Protein AF-A0A965KEW2-F1 (afdb_monomer)

Sequence (156 aa):
MQVERLIARIRGQLELGTPDLEARSLAGEYAVLCQRARERLEQCATLVRSGNEHAAFQAAESDPDLLGLCALLSFAESDRWHALCRERGLPAGFPLDGQHVLAVEGLYGREIGESHPLYRDYRDAIRRREEDRALSVLRSIVRINPDDPNARSELA

Secondary structure (DSSP, 8-state):
-HHHHHHHHHHHHHHH---HHHHHHHHHHHHHHHHHHHHHHHHHHHHHHTT-HHHHHHHHHSSSPHHHHHHHHT-TTHHHHHHHHHHTT----PPP-HHHHHHHHTTSS----TTSHHHHHHHHHHHTT-HHHHHHHHHHHHHH-TT-HHHHHHT-

Nearest PDB structures (foldseek):
  8xyv-assembly1_A  TM=5.447E-01  e=4.212E+00  synthetic construct
  9had-assembly2_C  TM=3.029E-01  e=4.212E+00  synthetic construct
  7xyw-assembly1_A  TM=3.473E-01  e=7.046E+00  Homo sapiens
  7xyx-assembly1_A  TM=2.149E-01  e=3.609E+00  Homo sapiens

Structure (mmCIF, N/CA/C/O backbone):
data_AF-A0A965KEW2-F1
#
_entry.id   AF-A0A965KEW2-F1
#
loop_
_atom_site.group_PDB
_atom_site.id
_atom_site.type_symbol
_atom_site.label_atom_id
_atom_site.label_alt_id
_atom_site.label_comp_id
_atom_site.label_asym_id
_atom_site.label_entity_id
_atom_site.label_seq_id
_atom_site.pdbx_PDB_ins_code
_atom_site.Cartn_x
_atom_site.Cartn_y
_atom_site.Cartn_z
_atom_site.occupancy
_atom_site.B_iso_or_equiv
_atom_site.auth_seq_id
_atom_site.auth_comp_id
_atom_site.auth_asym_id
_atom_site.auth_atom_id
_atom_site.pdbx_PDB_model_num
ATOM 1 N N . MET A 1 1 ? 2.983 10.398 7.566 1.00 65.50 1 MET A N 1
ATOM 2 C CA . MET A 1 1 ? 2.673 11.527 8.479 1.00 65.50 1 MET A CA 1
ATOM 3 C C . MET A 1 1 ? 1.189 11.643 8.859 1.00 65.50 1 MET A C 1
ATOM 5 O O . MET A 1 1 ? 0.881 11.541 10.038 1.00 65.50 1 MET A O 1
ATOM 9 N N . GLN A 1 2 ? 0.235 11.884 7.940 1.00 86.56 2 GLN A N 1
ATOM 10 C CA . GLN A 1 2 ? -1.187 12.042 8.333 1.00 86.56 2 GLN A CA 1
ATOM 11 C C . GLN A 1 2 ? -1.878 10.711 8.683 1.00 86.56 2 GLN A C 1
ATOM 13 O O . GLN A 1 2 ? -2.535 10.636 9.717 1.00 86.56 2 GLN A O 1
ATOM 18 N N . VAL A 1 3 ? -1.677 9.664 7.875 1.00 90.75 3 VAL A N 1
ATOM 19 C CA . VAL A 1 3 ? -2.266 8.328 8.101 1.00 90.75 3 VAL A CA 1
ATOM 20 C C . VAL A 1 3 ? -1.725 7.679 9.380 1.00 90.75 3 VAL A C 1
ATOM 22 O O . VAL A 1 3 ? -2.488 7.160 10.182 1.00 90.75 3 VAL A O 1
ATOM 25 N N . GLU A 1 4 ? -0.422 7.785 9.639 1.00 92.88 4 GLU A N 1
ATOM 26 C CA . GLU A 1 4 ? 0.192 7.270 10.875 1.00 92.88 4 GLU A CA 1
ATOM 27 C C . GLU A 1 4 ? -0.379 7.936 12.132 1.00 92.88 4 GLU A C 1
ATOM 29 O O . GLU A 1 4 ? -0.659 7.259 13.118 1.00 92.88 4 GLU A O 1
ATOM 34 N N . ARG A 1 5 ? -0.613 9.258 12.093 1.00 94.12 5 ARG A N 1
ATOM 35 C CA . ARG A 1 5 ? -1.276 9.974 13.196 1.00 94.12 5 ARG A CA 1
ATOM 36 C C . ARG A 1 5 ? -2.708 9.490 13.405 1.00 94.12 5 ARG A C 1
ATOM 38 O O . ARG A 1 5 ? -3.130 9.358 14.550 1.00 94.12 5 ARG A O 1
ATOM 45 N N . LEU A 1 6 ? -3.442 9.216 12.326 1.00 94.44 6 LEU A N 1
ATOM 46 C CA . LEU A 1 6 ? -4.779 8.630 12.414 1.00 94.44 6 LEU A CA 1
ATOM 47 C C . LEU A 1 6 ? -4.729 7.256 13.101 1.00 94.44 6 LEU A C 1
ATOM 49 O O . LEU A 1 6 ? -5.466 7.032 14.057 1.00 94.44 6 LEU A O 1
ATOM 53 N N . ILE A 1 7 ? -3.820 6.372 12.680 1.00 94.56 7 ILE A N 1
ATOM 54 C CA . ILE A 1 7 ? -3.650 5.034 13.273 1.00 94.56 7 ILE A CA 1
ATOM 55 C C . ILE A 1 7 ? -3.262 5.126 14.753 1.00 94.56 7 ILE A C 1
ATOM 57 O O . ILE A 1 7 ? -3.809 4.399 15.579 1.00 94.56 7 ILE A O 1
ATOM 61 N N . ALA A 1 8 ? -2.369 6.048 15.118 1.00 94.06 8 ALA A N 1
ATOM 62 C CA . ALA A 1 8 ? -1.998 6.273 16.513 1.00 94.06 8 ALA A CA 1
ATOM 63 C C . ALA A 1 8 ? -3.206 6.689 17.373 1.00 94.06 8 ALA A C 1
ATOM 65 O O . ALA A 1 8 ? -3.380 6.182 18.480 1.00 94.06 8 ALA A O 1
ATOM 66 N N . ARG A 1 9 ? -4.084 7.558 16.852 1.00 93.50 9 ARG A N 1
ATOM 67 C CA . ARG A 1 9 ? -5.328 7.948 17.538 1.00 93.50 9 ARG A CA 1
ATOM 68 C C . ARG A 1 9 ? -6.321 6.792 17.643 1.00 93.50 9 ARG A C 1
ATOM 70 O O . ARG A 1 9 ? -6.935 6.625 18.690 1.00 93.50 9 ARG A O 1
ATOM 77 N N . ILE A 1 10 ? -6.440 5.967 16.600 1.00 93.06 10 ILE A N 1
ATOM 78 C CA . ILE A 1 10 ? -7.263 4.747 16.629 1.00 93.06 10 ILE A CA 1
ATOM 79 C C . ILE A 1 10 ? -6.778 3.791 17.725 1.00 93.06 10 ILE A C 1
ATOM 81 O O . ILE A 1 10 ? -7.588 3.293 18.504 1.00 93.06 10 ILE A O 1
ATOM 85 N N . ARG A 1 11 ? -5.462 3.575 17.836 1.00 93.25 11 ARG A N 1
ATOM 86 C CA . ARG A 1 11 ? -4.867 2.764 18.910 1.00 93.25 11 ARG A CA 1
ATOM 87 C C . ARG A 1 11 ? -5.187 3.324 20.293 1.00 93.25 11 ARG A C 1
ATOM 89 O O . ARG A 1 11 ? -5.674 2.580 21.137 1.00 93.25 11 ARG A O 1
ATOM 96 N N . GLY A 1 12 ? -5.030 4.634 20.490 1.00 91.25 12 GLY A N 1
ATOM 97 C CA . GLY A 1 12 ? -5.431 5.289 21.740 1.00 91.25 12 GLY A CA 1
ATOM 98 C C . GLY A 1 12 ? -6.918 5.090 22.064 1.00 91.25 12 GLY A C 1
ATOM 99 O O . GLY A 1 12 ? -7.274 4.765 23.195 1.00 91.25 12 GLY A O 1
ATOM 100 N N . GLN A 1 13 ? -7.800 5.185 21.064 1.00 89.56 13 GLN A N 1
ATOM 101 C CA . GLN A 1 13 ? -9.236 4.954 21.248 1.00 89.56 13 GLN A CA 1
ATOM 102 C C . GLN A 1 13 ? -9.565 3.502 21.634 1.00 89.56 13 GLN A C 1
ATOM 104 O O . GLN A 1 13 ? -10.488 3.257 22.416 1.00 89.56 13 GLN A O 1
ATOM 109 N N . LEU A 1 14 ? -8.814 2.531 21.106 1.00 90.00 14 LEU A N 1
ATOM 110 C CA . LEU A 1 14 ? -8.941 1.122 21.481 1.00 90.00 14 LEU A CA 1
ATOM 111 C C . LEU A 1 14 ? -8.523 0.860 22.935 1.00 90.00 14 LEU A C 1
ATOM 113 O O . LEU A 1 14 ? -9.054 -0.062 23.556 1.00 90.00 14 LEU A O 1
ATOM 117 N N . GLU A 1 15 ? -7.596 1.642 23.483 1.00 89.06 15 GLU A N 1
ATOM 118 C CA . GLU A 1 15 ? -7.163 1.540 24.882 1.00 89.06 15 GLU A CA 1
ATOM 119 C C . GLU A 1 15 ? -8.154 2.202 25.853 1.00 89.06 15 GLU A C 1
ATOM 121 O O . GLU A 1 15 ? -8.431 1.647 26.915 1.00 89.06 15 GLU A O 1
ATOM 126 N N . LEU A 1 16 ? -8.736 3.348 25.481 1.00 82.56 16 LEU A N 1
ATOM 127 C CA . LEU A 1 16 ? -9.611 4.148 26.353 1.00 82.56 16 LEU A CA 1
ATOM 128 C C . LEU A 1 16 ? -11.024 3.567 26.554 1.00 82.56 16 LEU A C 1
ATOM 130 O O . LEU A 1 16 ? -11.677 3.865 27.552 1.00 82.56 16 LEU A O 1
ATOM 134 N N . GLY A 1 17 ? -11.538 2.766 25.614 1.00 67.12 17 GLY A N 1
ATOM 135 C CA . GLY A 1 17 ? -12.818 2.046 25.753 1.00 67.12 17 GLY A CA 1
ATOM 136 C C . GLY A 1 17 ? -14.115 2.884 25.685 1.00 67.12 17 GLY A C 1
ATOM 137 O O . GLY A 1 17 ? -15.182 2.309 25.466 1.00 67.12 17 GLY A O 1
ATOM 138 N N . THR A 1 18 ? -14.037 4.217 25.776 1.00 63.53 18 THR A N 1
ATOM 139 C CA . THR A 1 18 ? -15.127 5.232 25.710 1.00 63.53 18 THR A CA 1
ATOM 140 C C . THR A 1 18 ? -14.503 6.577 25.280 1.00 63.53 18 THR A C 1
ATOM 142 O O . THR A 1 18 ? -13.386 6.794 25.745 1.00 63.53 18 THR A O 1
ATOM 145 N N . PRO A 1 19 ? -15.097 7.501 24.466 1.00 59.72 19 PRO A N 1
ATOM 146 C CA . PRO A 1 19 ? -16.498 7.753 24.054 1.00 59.72 19 PRO A CA 1
ATOM 147 C C . PRO 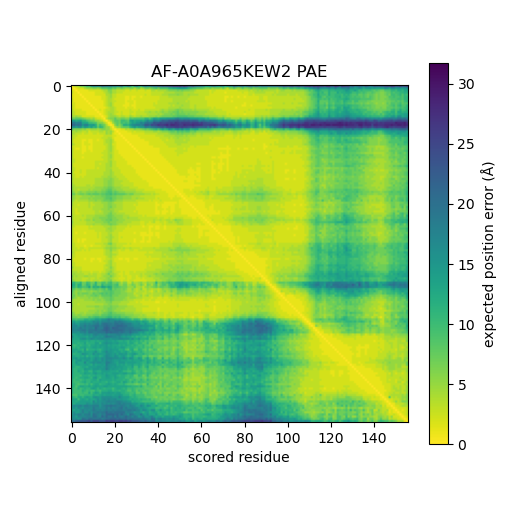A 1 19 ? -16.753 7.785 22.510 1.00 59.72 19 PRO A C 1
ATOM 149 O O . PRO A 1 19 ? -15.835 7.683 21.703 1.00 59.72 19 PRO A O 1
ATOM 152 N N . ASP A 1 20 ? -18.022 7.934 22.093 1.00 69.88 20 ASP A N 1
ATOM 153 C CA . ASP A 1 20 ? -18.560 7.595 20.749 1.00 69.88 20 ASP A CA 1
ATOM 154 C C . ASP A 1 20 ? -18.265 8.598 19.601 1.00 69.88 20 ASP A C 1
ATOM 156 O O . ASP A 1 20 ? -18.117 8.203 18.443 1.00 69.88 20 ASP A O 1
ATOM 160 N N . LEU A 1 21 ? -18.148 9.902 19.889 1.00 78.06 21 LEU A N 1
ATOM 161 C CA . LEU A 1 21 ? -18.002 10.938 18.846 1.00 78.06 21 LEU A CA 1
ATOM 162 C C . LEU A 1 21 ? -16.623 10.934 18.172 1.00 78.06 21 LEU A C 1
ATOM 164 O O . LEU A 1 21 ? -16.539 11.014 16.946 1.00 78.06 21 LEU A O 1
ATOM 168 N N . GLU A 1 22 ? -15.544 10.812 18.951 1.00 86.56 22 GLU A N 1
ATOM 169 C CA . GLU A 1 22 ? -14.191 10.722 18.390 1.00 86.56 22 GLU A CA 1
ATOM 170 C C . GLU A 1 22 ? -14.011 9.413 17.617 1.00 86.56 22 GLU A C 1
ATOM 172 O O . GLU A 1 22 ? -13.532 9.436 16.483 1.00 86.56 22 GLU A O 1
ATOM 177 N N . ALA A 1 23 ? -14.497 8.293 18.165 1.00 86.88 23 ALA A N 1
ATOM 178 C CA . ALA A 1 23 ? -14.491 7.008 17.473 1.00 86.88 23 ALA A CA 1
ATOM 179 C C . ALA A 1 23 ? -15.195 7.087 16.113 1.00 86.88 23 ALA A C 1
ATOM 181 O O . ALA A 1 23 ? -14.680 6.559 15.132 1.00 86.88 23 ALA A O 1
ATOM 182 N N . ARG A 1 24 ? -16.331 7.791 16.026 1.00 90.50 24 ARG A N 1
ATOM 183 C CA . ARG A 1 24 ? -17.049 7.990 14.762 1.00 90.50 24 ARG A CA 1
ATOM 184 C C . ARG A 1 24 ? -16.251 8.805 13.750 1.00 90.50 24 ARG A C 1
ATOM 186 O O . ARG A 1 24 ? -16.235 8.435 12.578 1.00 90.50 24 ARG A O 1
ATOM 193 N N . SER A 1 25 ? -15.593 9.882 14.183 1.00 91.75 25 SER A N 1
ATOM 194 C CA . SER A 1 25 ? -14.734 10.684 13.298 1.00 91.75 25 SER A CA 1
ATOM 195 C C . SER A 1 25 ? -13.581 9.843 12.754 1.00 91.75 25 SER A C 1
ATOM 197 O O . SER A 1 25 ? -13.390 9.769 11.542 1.00 91.75 25 SER A O 1
ATOM 199 N N . LEU A 1 26 ? -12.867 9.147 13.644 1.00 93.25 26 LEU A N 1
ATOM 200 C CA . LEU A 1 26 ? -11.747 8.278 13.282 1.00 93.25 26 LEU A CA 1
ATOM 201 C C . LEU A 1 26 ? -12.188 7.153 12.340 1.00 93.25 26 LEU A C 1
ATOM 203 O O . LEU A 1 26 ? -11.497 6.856 11.369 1.00 93.25 26 LEU A O 1
ATOM 207 N N . ALA A 1 27 ? -13.355 6.559 12.599 1.00 93.19 27 ALA A N 1
ATOM 208 C CA . ALA A 1 27 ? -13.933 5.502 11.776 1.00 93.19 27 ALA A CA 1
ATOM 209 C C . ALA A 1 27 ? -14.241 6.009 10.363 1.00 93.19 27 ALA A C 1
ATOM 211 O O . ALA A 1 27 ? -13.900 5.351 9.385 1.00 93.19 27 ALA A O 1
ATOM 212 N N . GLY A 1 28 ? -14.813 7.212 10.243 1.00 93.94 28 GLY A N 1
ATOM 213 C CA . GLY A 1 28 ? -15.074 7.840 8.948 1.00 93.94 28 GLY A CA 1
ATOM 214 C C . GLY A 1 28 ? -13.795 8.100 8.152 1.00 93.94 28 GLY A C 1
ATOM 215 O O . GLY A 1 28 ? -13.706 7.713 6.988 1.00 93.94 28 GLY A O 1
ATOM 216 N N . GLU A 1 29 ? -12.786 8.706 8.783 1.00 94.62 29 GLU A N 1
ATOM 217 C CA . GLU A 1 29 ? -11.489 8.976 8.145 1.00 94.62 29 GLU A CA 1
ATOM 218 C C . GLU A 1 29 ? -10.790 7.683 7.700 1.00 94.62 29 GLU A C 1
ATOM 220 O O . GLU A 1 29 ? -10.319 7.585 6.564 1.00 94.62 29 GLU A O 1
ATOM 225 N N . TYR A 1 30 ? -10.774 6.666 8.564 1.00 95.12 30 TYR A N 1
ATOM 226 C CA . TYR A 1 30 ? -10.184 5.364 8.267 1.00 95.12 30 TYR A CA 1
ATOM 227 C C . TYR A 1 30 ? -10.917 4.648 7.127 1.00 95.12 30 TYR A C 1
ATOM 229 O O . TYR A 1 30 ? -10.282 4.195 6.177 1.00 95.12 30 TYR A O 1
ATOM 237 N N . ALA A 1 31 ? -12.252 4.613 7.160 1.00 94.25 31 ALA A N 1
ATOM 238 C CA . ALA A 1 31 ? -13.056 3.966 6.128 1.00 94.25 31 ALA A CA 1
ATOM 239 C C . ALA A 1 31 ? -12.850 4.593 4.742 1.00 94.25 31 ALA A C 1
ATOM 241 O O . ALA A 1 31 ? -12.757 3.866 3.753 1.00 94.25 31 ALA A O 1
ATOM 242 N N . VAL A 1 32 ? -12.723 5.923 4.662 1.00 94.25 32 VAL A N 1
ATOM 243 C CA . VAL A 1 32 ? -12.419 6.625 3.404 1.00 94.25 32 VAL A CA 1
ATOM 244 C C . VAL A 1 32 ? -11.048 6.221 2.860 1.00 94.25 32 VAL A C 1
ATOM 246 O O . VAL A 1 32 ? -10.907 6.008 1.656 1.00 94.25 32 VAL A O 1
ATOM 249 N N . LEU A 1 33 ? -10.038 6.088 3.723 1.00 94.19 33 LEU A N 1
ATOM 250 C CA . LEU A 1 33 ? -8.706 5.646 3.304 1.00 94.19 33 LEU A CA 1
ATOM 251 C C . LEU A 1 33 ? -8.709 4.188 2.833 1.00 94.19 33 LEU A C 1
ATOM 253 O O . LEU A 1 33 ? -8.146 3.902 1.777 1.00 94.19 33 LEU A O 1
ATOM 257 N N . CYS A 1 34 ? -9.389 3.290 3.553 1.00 94.06 34 CYS A N 1
ATOM 258 C CA . CYS A 1 34 ? -9.570 1.899 3.130 1.00 94.06 34 CYS A CA 1
ATOM 259 C C . CYS A 1 34 ? -10.265 1.807 1.770 1.00 94.06 34 CYS A C 1
ATOM 261 O O . CYS A 1 34 ? -9.817 1.054 0.909 1.00 94.06 34 CYS A O 1
ATOM 263 N N . GLN A 1 35 ? -11.319 2.597 1.551 1.00 94.06 35 GLN A N 1
ATOM 264 C CA . GLN A 1 35 ? -12.046 2.605 0.284 1.00 94.06 35 GLN A CA 1
ATOM 265 C C . GLN A 1 35 ? -11.155 3.061 -0.878 1.00 94.06 35 GLN A C 1
ATOM 267 O O . GLN A 1 35 ? -11.095 2.387 -1.902 1.00 94.06 35 GLN A O 1
ATOM 272 N N . ARG A 1 36 ? -10.396 4.149 -0.702 1.00 93.56 36 ARG A N 1
ATOM 273 C CA . ARG A 1 36 ? -9.456 4.636 -1.727 1.00 93.56 36 ARG A CA 1
ATOM 274 C C . ARG A 1 36 ? -8.353 3.624 -2.032 1.00 93.56 36 ARG A C 1
ATOM 276 O O . ARG A 1 36 ? -8.030 3.399 -3.195 1.00 93.56 36 ARG A O 1
ATOM 283 N N . ALA A 1 37 ? -7.776 3.008 -0.999 1.00 94.75 37 ALA A N 1
ATOM 284 C CA . ALA A 1 37 ? -6.757 1.976 -1.174 1.00 94.75 37 ALA A CA 1
ATOM 285 C C . ALA A 1 37 ? -7.321 0.768 -1.935 1.00 94.75 37 ALA A C 1
ATOM 287 O O . ALA A 1 37 ? -6.682 0.272 -2.860 1.00 94.75 37 ALA A O 1
ATOM 288 N N . ARG A 1 38 ? -8.544 0.343 -1.600 1.00 94.12 38 ARG A N 1
ATOM 289 C CA . ARG A 1 38 ? -9.251 -0.741 -2.284 1.00 94.12 38 ARG A CA 1
ATOM 290 C C . ARG A 1 38 ? -9.503 -0.430 -3.760 1.00 94.12 38 ARG A C 1
ATOM 292 O O . ARG A 1 38 ? -9.170 -1.253 -4.602 1.00 94.12 38 ARG A O 1
ATOM 299 N N . GLU A 1 39 ? -10.060 0.734 -4.080 1.00 95.00 39 GLU A N 1
ATOM 300 C CA . GLU A 1 39 ? -10.320 1.137 -5.472 1.00 95.00 39 GLU A CA 1
ATOM 301 C C . GLU A 1 39 ? -9.031 1.123 -6.300 1.00 95.00 39 GLU A C 1
ATOM 303 O O . GLU A 1 39 ? -9.009 0.627 -7.428 1.00 95.00 39 GLU A O 1
ATOM 308 N N . ARG A 1 40 ? -7.924 1.590 -5.711 1.00 95.62 40 ARG A N 1
ATOM 309 C CA . ARG A 1 40 ? -6.620 1.573 -6.376 1.00 95.62 40 ARG A CA 1
ATOM 310 C C . ARG A 1 40 ? -6.059 0.158 -6.533 1.00 95.62 40 ARG A C 1
ATOM 312 O O . ARG A 1 40 ? -5.512 -0.153 -7.585 1.00 95.62 40 ARG A O 1
ATOM 319 N N . LEU A 1 41 ? -6.235 -0.719 -5.544 1.00 95.56 41 LEU A N 1
ATOM 320 C CA . LEU A 1 41 ? -5.887 -2.142 -5.652 1.00 95.56 41 LEU A CA 1
ATOM 321 C C . LEU A 1 41 ? -6.665 -2.834 -6.783 1.00 95.56 41 LEU A C 1
ATOM 323 O O . LEU A 1 41 ? -6.073 -3.538 -7.599 1.00 95.56 41 LEU A O 1
ATOM 327 N N . GLU A 1 42 ? -7.976 -2.602 -6.872 1.00 94.88 42 GLU A N 1
ATOM 328 C CA . GLU A 1 42 ? -8.838 -3.149 -7.929 1.00 94.88 42 GLU A CA 1
ATOM 329 C C . GLU A 1 42 ? -8.440 -2.632 -9.319 1.00 94.88 42 GLU A C 1
ATOM 331 O O . GLU A 1 42 ? -8.398 -3.397 -10.294 1.00 94.88 42 GLU A O 1
ATOM 336 N N . GLN A 1 43 ? -8.103 -1.342 -9.410 1.00 95.56 43 GLN A N 1
ATOM 337 C CA . GLN A 1 43 ? -7.574 -0.727 -10.621 1.00 95.56 43 GLN A CA 1
ATOM 338 C C . GLN A 1 43 ? -6.261 -1.395 -11.044 1.00 95.56 43 GLN A C 1
ATOM 340 O O . GLN A 1 43 ? -6.150 -1.844 -12.188 1.00 95.56 43 GLN A O 1
ATOM 345 N N . CYS A 1 44 ? -5.290 -1.518 -10.135 1.00 95.00 44 CYS A N 1
ATOM 346 C CA . CYS A 1 44 ? -4.013 -2.165 -10.428 1.00 95.00 44 CYS A CA 1
ATOM 347 C C . CYS A 1 44 ? -4.207 -3.623 -10.855 1.00 95.00 44 CYS A C 1
ATOM 349 O O . CYS A 1 44 ? -3.667 -4.036 -11.878 1.00 95.00 44 CYS A O 1
ATOM 351 N N . ALA A 1 45 ? -5.038 -4.390 -10.146 1.00 91.94 45 ALA A N 1
ATOM 352 C CA . ALA A 1 45 ? -5.313 -5.781 -10.492 1.00 91.94 45 ALA A CA 1
ATOM 353 C C . ALA A 1 45 ? -5.951 -5.924 -11.886 1.00 91.94 45 ALA A C 1
ATOM 355 O O . ALA A 1 45 ? -5.645 -6.859 -12.627 1.00 91.94 45 ALA A O 1
ATOM 356 N N . THR A 1 46 ? -6.813 -4.985 -12.281 1.00 94.69 46 THR A N 1
ATOM 357 C CA . THR A 1 46 ? -7.400 -4.950 -13.630 1.00 94.69 46 THR A CA 1
ATOM 358 C C . THR A 1 46 ? -6.353 -4.634 -14.699 1.00 94.69 46 THR A C 1
ATOM 360 O O . THR A 1 46 ? -6.322 -5.280 -15.750 1.00 94.69 46 THR A O 1
ATOM 363 N N . LEU A 1 47 ? -5.458 -3.684 -14.426 1.00 93.94 47 LEU A N 1
ATOM 364 C CA . LEU A 1 47 ? -4.360 -3.328 -15.324 1.00 93.94 47 LEU A CA 1
ATOM 365 C C . LEU A 1 47 ? -3.377 -4.494 -15.503 1.00 93.94 47 LEU A C 1
ATOM 367 O O . LEU A 1 47 ? -3.041 -4.826 -16.636 1.00 93.94 47 LEU A O 1
ATOM 371 N N . VAL A 1 48 ? -3.023 -5.199 -14.424 1.00 90.31 48 VAL A N 1
ATOM 372 C CA . VAL A 1 48 ? -2.192 -6.415 -14.485 1.00 90.31 48 VAL A CA 1
ATOM 373 C C . VAL A 1 48 ? -2.857 -7.497 -15.336 1.00 90.31 48 VAL A C 1
ATOM 375 O O . VAL A 1 48 ? -2.242 -8.011 -16.266 1.00 90.31 48 VAL A O 1
ATOM 378 N N . ARG A 1 49 ? -4.141 -7.805 -15.096 1.00 90.62 49 ARG A N 1
ATOM 379 C CA . ARG A 1 49 ? -4.872 -8.827 -15.874 1.00 90.62 49 ARG A CA 1
ATOM 380 C C . ARG A 1 49 ? -4.984 -8.502 -17.364 1.00 90.62 49 ARG A C 1
ATOM 382 O O . ARG A 1 49 ? -5.077 -9.417 -18.174 1.00 90.62 49 ARG A O 1
ATOM 389 N N . SER A 1 50 ? -4.992 -7.221 -17.725 1.00 92.88 50 SER A N 1
ATOM 390 C CA . SER A 1 50 ? -5.022 -6.771 -19.124 1.00 92.88 50 SER A CA 1
ATOM 391 C C . SER A 1 50 ? -3.632 -6.648 -19.765 1.00 92.88 50 SER A C 1
ATOM 393 O O . SER A 1 50 ? -3.531 -6.229 -20.916 1.00 92.88 50 SER A O 1
ATOM 395 N N . GLY A 1 51 ? -2.563 -7.020 -19.047 1.00 87.56 51 GLY A N 1
ATOM 396 C CA . GLY A 1 51 ? -1.178 -6.935 -19.518 1.00 87.56 51 GLY A CA 1
ATOM 397 C C . GLY A 1 51 ? -0.593 -5.519 -19.496 1.00 87.56 51 GLY A C 1
ATOM 398 O O . GLY A 1 51 ? 0.501 -5.299 -20.008 1.00 87.56 51 GLY A O 1
ATOM 399 N N . ASN A 1 52 ? -1.293 -4.547 -18.905 1.00 88.94 52 ASN A N 1
ATOM 400 C CA . ASN A 1 52 ? -0.843 -3.160 -18.805 1.00 88.94 52 ASN A CA 1
ATOM 401 C C . ASN A 1 52 ? -0.105 -2.904 -17.479 1.00 88.94 52 ASN A C 1
ATOM 403 O O . ASN A 1 52 ? -0.492 -2.064 -16.664 1.00 88.94 52 ASN A O 1
ATOM 407 N N . GLU A 1 53 ? 0.963 -3.668 -17.253 1.00 87.06 53 GLU A N 1
ATOM 408 C CA . GLU A 1 53 ? 1.720 -3.687 -15.992 1.00 87.06 53 GLU A CA 1
ATOM 409 C C . GLU A 1 53 ? 2.379 -2.339 -15.679 1.00 87.06 53 GLU A C 1
ATOM 411 O O . GLU A 1 53 ? 2.413 -1.915 -14.528 1.00 87.06 53 GLU A O 1
ATOM 416 N N . HIS A 1 54 ? 2.828 -1.613 -16.705 1.00 84.12 54 HIS A N 1
ATOM 417 C CA . HIS A 1 54 ? 3.403 -0.280 -16.530 1.00 84.12 54 HIS A CA 1
ATOM 418 C C . HIS A 1 54 ? 2.387 0.722 -15.957 1.00 84.12 54 HIS A C 1
ATOM 420 O O . HIS A 1 54 ? 2.707 1.450 -15.017 1.00 84.12 54 HIS A O 1
ATOM 426 N N . ALA A 1 55 ? 1.151 0.736 -16.466 1.00 88.06 55 ALA A N 1
ATOM 427 C CA . ALA A 1 55 ? 0.101 1.586 -15.910 1.00 88.06 55 ALA A CA 1
ATOM 428 C C . ALA A 1 55 ? -0.316 1.130 -14.501 1.00 88.06 55 ALA A C 1
ATOM 430 O O . ALA A 1 55 ? -0.596 1.968 -13.646 1.00 88.06 55 ALA A O 1
ATOM 431 N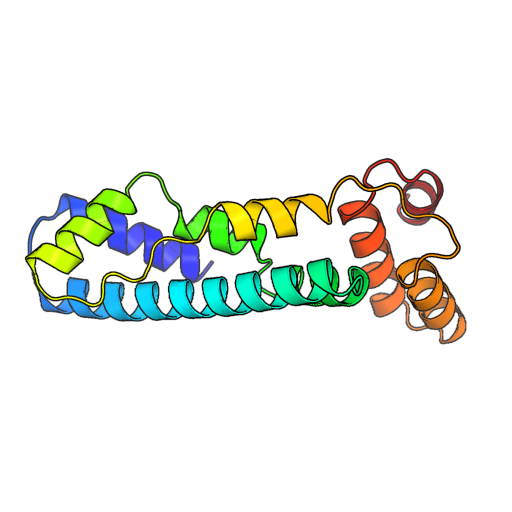 N . ALA A 1 56 ? -0.331 -0.185 -14.243 1.00 92.19 56 ALA A N 1
ATOM 432 C CA . ALA A 1 56 ? -0.593 -0.724 -12.907 1.00 92.19 56 ALA A CA 1
ATOM 433 C C . ALA A 1 56 ? 0.452 -0.233 -11.896 1.00 92.19 56 ALA A C 1
ATOM 435 O O . ALA A 1 56 ? 0.109 0.197 -10.798 1.00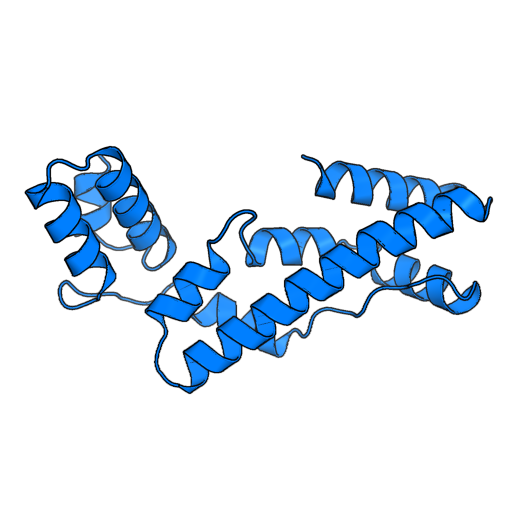 92.19 56 ALA A O 1
ATOM 436 N N . PHE A 1 57 ? 1.721 -0.234 -12.300 1.00 88.56 57 PHE A N 1
ATOM 437 C CA . PHE A 1 57 ? 2.820 0.256 -11.484 1.00 88.56 57 PHE A CA 1
ATOM 438 C C . PHE A 1 57 ? 2.711 1.762 -11.217 1.00 88.56 57 PHE A C 1
ATOM 440 O O . PHE A 1 57 ? 2.807 2.188 -10.070 1.00 88.56 57 PHE A O 1
ATOM 447 N N . GLN A 1 58 ? 2.422 2.578 -12.237 1.00 87.19 58 GLN A N 1
ATOM 448 C CA . GLN A 1 58 ? 2.202 4.019 -12.041 1.00 87.19 58 GLN A CA 1
ATOM 449 C C . GLN A 1 58 ? 1.052 4.307 -11.064 1.00 87.19 58 GLN A C 1
ATOM 451 O O . GLN A 1 58 ? 1.154 5.204 -10.224 1.00 87.19 58 GLN A O 1
ATOM 456 N N . ALA A 1 59 ? -0.034 3.533 -11.140 1.00 92.06 59 ALA A N 1
ATOM 457 C CA . ALA A 1 59 ? -1.135 3.643 -10.190 1.00 92.06 59 ALA A CA 1
ATOM 458 C C . ALA A 1 59 ? -0.698 3.258 -8.764 1.00 92.06 59 ALA A C 1
ATOM 460 O O . ALA A 1 59 ? -1.045 3.961 -7.815 1.00 92.06 59 ALA A O 1
ATOM 461 N N . ALA A 1 60 ? 0.099 2.197 -8.603 1.00 91.94 60 ALA A N 1
ATOM 462 C CA . ALA A 1 60 ? 0.616 1.763 -7.304 1.00 91.94 60 ALA A CA 1
ATOM 463 C C . ALA A 1 60 ? 1.575 2.787 -6.661 1.00 91.94 60 ALA A C 1
ATOM 465 O O . ALA A 1 60 ? 1.486 3.026 -5.459 1.00 91.94 60 ALA A O 1
ATOM 466 N N . GLU A 1 61 ? 2.436 3.431 -7.451 1.00 88.94 61 GLU A N 1
ATOM 467 C CA . GLU A 1 61 ? 3.450 4.389 -6.975 1.00 88.94 61 GLU A CA 1
ATOM 468 C C . GLU A 1 61 ? 2.929 5.818 -6.772 1.00 88.94 61 GLU A C 1
ATOM 470 O O . GLU A 1 61 ? 3.648 6.675 -6.255 1.00 88.94 61 GLU A O 1
ATOM 475 N N . SER A 1 62 ? 1.699 6.104 -7.200 1.00 88.44 62 SER A N 1
ATOM 476 C CA . SER A 1 62 ? 1.080 7.417 -6.995 1.00 88.44 62 SER A CA 1
ATOM 477 C C . SER A 1 62 ? 1.017 7.748 -5.502 1.00 88.44 62 SER A C 1
ATOM 479 O O . SER A 1 62 ? 0.609 6.897 -4.723 1.00 88.44 62 SER A O 1
ATOM 481 N N . ASP A 1 63 ? 1.376 8.968 -5.095 1.00 84.44 63 ASP A N 1
ATOM 482 C CA . ASP A 1 63 ? 1.460 9.333 -3.672 1.00 84.44 63 ASP A CA 1
ATOM 483 C C . ASP A 1 63 ? 0.084 9.289 -2.962 1.00 84.44 63 ASP A C 1
ATOM 485 O O . ASP A 1 63 ? -0.901 9.811 -3.500 1.00 84.44 63 ASP A O 1
ATOM 489 N N . PRO A 1 64 ? -0.014 8.701 -1.752 1.00 88.56 64 PRO A N 1
ATOM 490 C CA . PRO A 1 64 ? 0.996 7.861 -1.096 1.00 88.56 64 PRO A CA 1
ATOM 491 C C . PRO A 1 64 ? 1.107 6.487 -1.765 1.00 88.56 64 PRO A C 1
ATOM 493 O O . PRO A 1 64 ? 0.094 5.961 -2.232 1.00 88.56 64 PRO A O 1
ATOM 496 N N . ASP A 1 65 ? 2.296 5.880 -1.754 1.00 90.12 65 ASP A N 1
ATOM 497 C CA . ASP A 1 65 ? 2.521 4.562 -2.360 1.00 90.12 65 ASP A CA 1
ATOM 498 C C . ASP A 1 65 ? 1.550 3.498 -1.812 1.00 90.12 65 ASP A C 1
ATOM 500 O O . ASP A 1 65 ? 1.137 3.525 -0.647 1.00 90.12 65 ASP A O 1
ATOM 504 N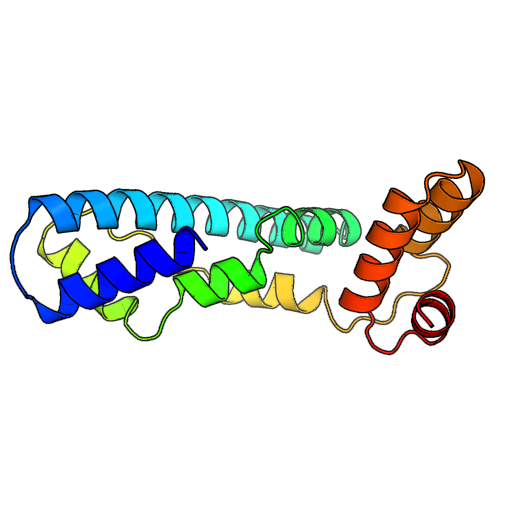 N . LEU A 1 66 ? 1.096 2.590 -2.680 1.00 93.69 66 LEU A N 1
ATOM 505 C CA . LE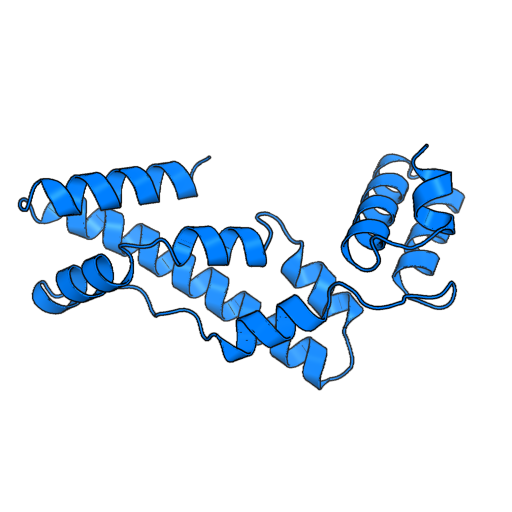U A 1 66 ? -0.018 1.697 -2.362 1.00 93.69 66 LEU A CA 1
ATOM 506 C C . LEU A 1 66 ? 0.322 0.629 -1.355 1.00 93.69 66 LEU A C 1
ATOM 508 O O . LEU A 1 66 ? -0.454 0.445 -0.422 1.00 93.69 66 LEU A O 1
ATOM 512 N N . LEU A 1 67 ? 1.453 -0.041 -1.514 1.00 91.56 67 LEU A N 1
ATOM 513 C CA . LEU A 1 67 ? 1.825 -1.112 -0.602 1.00 91.56 67 LEU A CA 1
ATOM 514 C C . LEU A 1 67 ? 2.121 -0.563 0.799 1.00 91.56 67 LEU A C 1
ATOM 516 O O . LEU A 1 67 ? 1.650 -1.132 1.783 1.00 91.56 67 LEU A O 1
ATOM 520 N N . GLY A 1 68 ? 2.783 0.589 0.905 1.00 91.44 68 GLY A N 1
ATOM 521 C CA . GLY A 1 68 ? 3.000 1.300 2.161 1.00 91.44 68 GLY A CA 1
ATOM 522 C C . GLY A 1 68 ? 1.695 1.766 2.801 1.00 91.44 68 GLY A C 1
ATOM 523 O O . GLY A 1 68 ? 1.479 1.540 3.994 1.00 91.44 68 GLY A O 1
ATOM 524 N N . LEU A 1 69 ? 0.770 2.345 2.025 1.00 93.38 69 LEU A N 1
ATOM 525 C CA . LEU A 1 69 ? -0.560 2.698 2.530 1.00 93.38 69 LEU A CA 1
ATOM 526 C C . LEU A 1 69 ? -1.320 1.459 3.029 1.00 93.38 69 LEU A C 1
ATOM 528 O O . LEU A 1 69 ? -1.903 1.504 4.112 1.00 93.38 69 LEU A O 1
ATOM 532 N N . CYS A 1 70 ? -1.307 0.358 2.277 1.00 93.94 70 CYS A N 1
ATOM 533 C CA . CYS A 1 70 ? -1.938 -0.898 2.677 1.00 93.94 70 CYS A CA 1
ATOM 534 C C . CYS A 1 70 ? -1.332 -1.439 3.977 1.00 93.94 70 CYS A C 1
ATOM 536 O O . CYS A 1 70 ? -2.080 -1.774 4.891 1.00 93.94 70 CYS A O 1
ATOM 538 N N . ALA A 1 71 ? -0.003 -1.441 4.106 1.00 92.19 71 ALA A N 1
ATOM 539 C CA . ALA A 1 71 ? 0.687 -1.875 5.318 1.00 92.19 71 ALA A CA 1
ATOM 540 C C . ALA A 1 71 ? 0.297 -1.033 6.545 1.00 92.19 71 ALA A C 1
ATOM 542 O O . ALA A 1 71 ? 0.074 -1.574 7.627 1.00 92.19 71 ALA A O 1
ATOM 543 N N . LEU A 1 72 ? 0.158 0.286 6.377 1.00 93.56 72 LEU A N 1
ATOM 544 C CA . LEU A 1 72 ? -0.320 1.173 7.438 1.00 93.56 72 LEU A CA 1
ATOM 545 C C . LEU A 1 72 ? -1.776 0.864 7.821 1.00 93.56 72 LEU A C 1
ATOM 547 O O . LEU A 1 72 ? -2.100 0.791 9.005 1.00 93.56 72 LEU A O 1
ATOM 551 N N . LEU A 1 73 ? -2.663 0.675 6.842 1.00 93.38 73 LEU A N 1
ATOM 552 C CA . LEU A 1 73 ? -4.083 0.400 7.092 1.00 93.38 73 LEU A CA 1
ATOM 553 C C . LEU A 1 73 ? -4.325 -0.992 7.696 1.00 93.38 73 LEU A C 1
ATOM 555 O O . LEU A 1 73 ? -5.267 -1.143 8.474 1.00 93.38 73 LEU A O 1
ATOM 559 N N . SER A 1 74 ? -3.458 -1.963 7.405 1.00 91.81 74 SER A N 1
ATOM 560 C CA . SER A 1 74 ? -3.455 -3.330 7.948 1.00 91.81 74 SER A CA 1
ATOM 561 C C . SER A 1 74 ? -2.613 -3.470 9.226 1.00 91.81 74 SER A C 1
ATOM 563 O O . SER A 1 74 ? -1.974 -4.496 9.459 1.00 91.81 74 SER A O 1
ATOM 565 N N . PHE A 1 75 ? -2.598 -2.440 10.076 1.00 92.75 75 PHE A N 1
ATOM 566 C CA . PHE A 1 75 ? -1.910 -2.476 11.368 1.00 92.75 75 PHE A CA 1
ATOM 567 C C . PHE A 1 75 ? -2.438 -3.606 12.272 1.00 92.75 75 PHE A C 1
ATOM 569 O O . PHE A 1 75 ? -3.579 -4.047 12.135 1.00 92.75 75 PHE A O 1
ATOM 576 N N . ALA A 1 76 ? -1.621 -4.052 13.230 1.00 92.00 76 ALA A N 1
ATOM 577 C CA . ALA A 1 76 ? -1.890 -5.242 14.047 1.00 92.00 76 ALA A CA 1
ATOM 578 C C . ALA A 1 76 ? -3.267 -5.246 14.744 1.00 92.00 76 ALA A C 1
ATOM 580 O O . ALA A 1 76 ? -3.902 -6.287 14.863 1.00 92.00 76 ALA A O 1
ATOM 581 N N . GLU A 1 77 ? -3.750 -4.085 15.189 1.00 93.25 77 GLU A N 1
ATOM 582 C CA . GLU A 1 77 ? -5.032 -3.949 15.885 1.00 93.25 77 GLU A CA 1
ATOM 583 C C . GLU A 1 77 ? -6.223 -3.620 14.957 1.00 93.25 77 GLU A C 1
ATOM 585 O O . GLU A 1 77 ? -7.323 -3.354 15.448 1.00 93.25 77 GLU A O 1
ATOM 590 N N . SER A 1 78 ? -6.038 -3.635 13.632 1.00 92.38 78 SER A N 1
ATOM 591 C CA . SER A 1 78 ? -7.074 -3.277 12.645 1.00 92.38 78 SER A CA 1
ATOM 592 C C . SER A 1 78 ? -8.328 -4.151 12.753 1.00 92.38 78 SER A C 1
ATOM 594 O O . SER A 1 78 ? -9.439 -3.624 12.777 1.00 92.38 78 SER A O 1
ATOM 596 N N . ASP A 1 79 ? -8.187 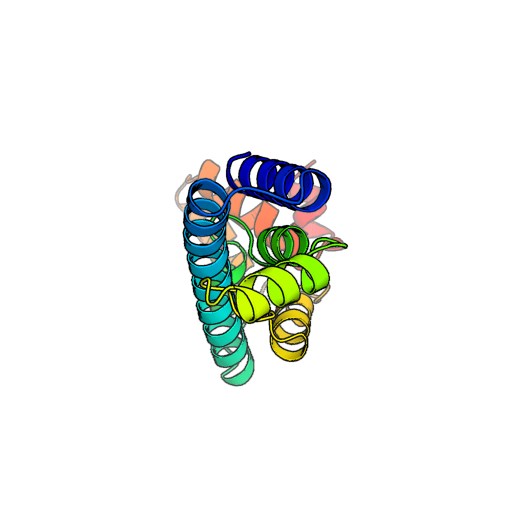-5.463 12.947 1.00 91.56 79 ASP A N 1
ATOM 597 C CA . ASP A 1 79 ? -9.329 -6.368 13.148 1.00 91.56 79 ASP A CA 1
ATOM 598 C C . ASP A 1 79 ? -10.151 -6.013 14.391 1.00 91.56 79 ASP A C 1
ATOM 600 O O . ASP A 1 79 ? -11.388 -6.029 14.367 1.00 91.56 79 ASP A O 1
ATOM 604 N N . ARG A 1 80 ? -9.467 -5.633 15.477 1.00 92.00 80 ARG A N 1
ATOM 605 C CA . ARG A 1 80 ? -10.106 -5.180 16.718 1.00 92.00 80 ARG A CA 1
ATOM 606 C C . ARG A 1 80 ? -10.838 -3.857 16.496 1.00 92.00 80 ARG A C 1
ATOM 608 O O . ARG A 1 80 ? -11.948 -3.686 16.996 1.00 92.00 80 ARG A O 1
ATOM 615 N N . TRP A 1 81 ? -10.255 -2.943 15.722 1.00 92.50 81 TRP A N 1
ATOM 616 C CA . TRP A 1 81 ? -10.912 -1.701 15.316 1.00 92.50 81 TRP A CA 1
ATOM 617 C C . TRP A 1 81 ? -12.164 -1.953 14.470 1.00 92.50 81 TRP A C 1
ATOM 619 O O . TRP A 1 81 ? -13.222 -1.386 14.747 1.00 92.50 81 TRP A O 1
ATOM 629 N N . HIS A 1 82 ? -12.085 -2.855 13.492 1.00 91.62 82 HIS A N 1
ATOM 630 C CA . HIS A 1 82 ? -13.233 -3.239 12.679 1.00 91.62 82 HIS A CA 1
ATOM 631 C C . HIS A 1 82 ? -14.352 -3.866 13.520 1.00 91.62 82 HIS A C 1
ATOM 633 O O . HIS A 1 82 ? -15.524 -3.554 13.306 1.00 91.62 82 HIS A O 1
ATOM 639 N N . ALA A 1 83 ? -14.011 -4.729 14.483 1.00 90.88 83 ALA A N 1
ATOM 640 C CA . ALA A 1 83 ? -14.978 -5.317 15.408 1.00 90.88 83 ALA A CA 1
ATOM 641 C C . ALA A 1 83 ? -15.682 -4.238 16.241 1.00 90.88 83 ALA A C 1
ATOM 643 O O . ALA A 1 83 ? -16.910 -4.181 16.242 1.00 90.88 83 ALA A O 1
ATOM 644 N N . LEU A 1 84 ? -14.911 -3.317 16.827 1.00 89.56 84 LEU A N 1
ATOM 645 C CA . LEU A 1 84 ? -15.433 -2.181 17.585 1.00 89.56 84 LEU A CA 1
ATOM 646 C C . LEU A 1 84 ? -16.406 -1.332 16.761 1.00 89.56 84 LEU A C 1
ATOM 648 O O . LEU A 1 84 ? -17.473 -0.945 17.237 1.00 89.56 84 LEU A O 1
ATOM 652 N N . CYS A 1 85 ? -16.036 -1.036 15.514 1.00 90.94 85 CYS A N 1
ATOM 653 C CA . CYS A 1 85 ? -16.877 -0.248 14.629 1.00 90.94 85 CYS A CA 1
ATOM 654 C C . CYS A 1 85 ? -18.181 -0.979 14.298 1.00 90.94 85 CYS A C 1
ATOM 656 O O . CYS A 1 85 ? -19.241 -0.364 14.353 1.00 90.94 85 CYS A O 1
ATOM 658 N N . ARG A 1 86 ? -18.130 -2.288 14.014 1.00 89.94 86 ARG A N 1
ATOM 659 C CA . ARG A 1 86 ? -19.332 -3.098 13.752 1.00 89.94 86 ARG A CA 1
ATOM 660 C C . A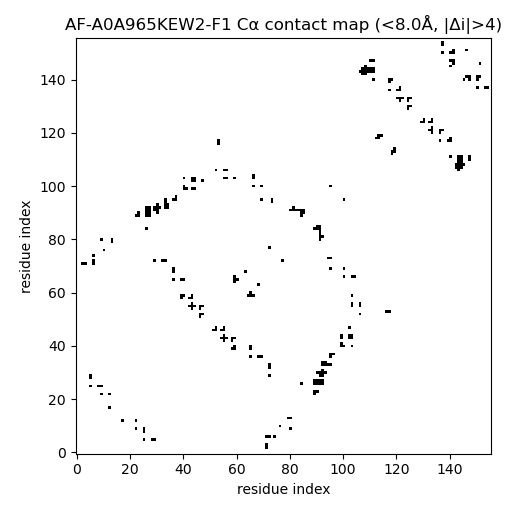RG A 1 86 ? -20.259 -3.165 14.961 1.00 89.94 86 ARG A C 1
ATOM 662 O O . ARG A 1 86 ? -21.454 -2.942 14.806 1.00 89.94 86 ARG A O 1
ATOM 669 N N . GLU A 1 87 ? -19.714 -3.423 16.149 1.00 89.69 87 GLU A N 1
ATOM 670 C CA . GLU A 1 87 ? -20.477 -3.479 17.405 1.00 89.69 87 GLU A CA 1
ATOM 671 C C . GLU A 1 87 ? -21.222 -2.171 17.694 1.00 89.69 87 GLU A C 1
ATOM 673 O O . GLU A 1 87 ? -22.309 -2.186 18.267 1.00 89.69 87 GLU A O 1
ATOM 678 N N . ARG A 1 88 ? -20.654 -1.037 17.273 1.00 87.44 88 ARG A N 1
ATOM 679 C CA . ARG A 1 88 ? -21.191 0.305 17.541 1.00 87.44 88 ARG A CA 1
ATOM 680 C C . ARG A 1 88 ? -21.879 0.962 16.345 1.00 87.44 88 ARG A C 1
ATOM 682 O O . ARG A 1 88 ? -22.263 2.124 16.435 1.00 87.44 88 ARG A O 1
ATOM 689 N N . GLY A 1 89 ? -22.032 0.253 15.225 1.00 88.44 89 GLY A N 1
ATOM 690 C CA . GLY A 1 89 ? -22.631 0.801 14.002 1.00 88.44 89 GLY A CA 1
ATOM 691 C C . GLY A 1 89 ? -21.835 1.956 13.374 1.00 88.44 89 GLY A C 1
ATOM 692 O O . GLY A 1 89 ? -22.406 2.809 12.698 1.00 88.44 89 GLY A O 1
ATOM 693 N N . LEU A 1 90 ? -20.524 2.012 13.616 1.00 90.19 90 LEU A N 1
ATOM 694 C CA . LEU A 1 90 ? -19.609 2.983 13.020 1.00 90.19 90 LEU A CA 1
ATOM 695 C C . LEU A 1 90 ? -19.119 2.490 11.646 1.00 90.19 90 LEU A C 1
ATOM 697 O O . LEU A 1 90 ? -19.076 1.281 11.401 1.00 90.19 90 LEU A O 1
ATOM 701 N N . PRO A 1 91 ? -18.698 3.396 10.746 1.00 88.75 91 PRO A N 1
ATOM 702 C CA . PRO A 1 91 ? -18.108 3.014 9.466 1.00 88.75 91 PRO A CA 1
ATOM 703 C C . PRO A 1 91 ? -16.774 2.285 9.686 1.00 88.75 91 PRO A C 1
ATOM 705 O O . PRO A 1 91 ? -15.735 2.899 9.878 1.00 88.75 91 PRO A O 1
ATOM 708 N N . ALA A 1 92 ? -16.803 0.953 9.666 1.00 77.12 92 ALA A N 1
ATOM 709 C CA . ALA A 1 92 ? -15.644 0.130 10.004 1.00 77.12 92 ALA A CA 1
ATOM 710 C C . ALA A 1 92 ? -14.501 0.214 8.982 1.00 77.12 92 ALA A C 1
ATOM 712 O O . ALA A 1 92 ? -13.377 -0.141 9.316 1.00 77.12 92 ALA A O 1
ATOM 713 N N . GLY A 1 93 ? -14.773 0.651 7.750 1.00 76.56 93 GLY A N 1
ATOM 714 C CA . GLY A 1 93 ? -13.904 0.357 6.613 1.00 76.56 93 GLY A CA 1
ATOM 715 C C . GLY A 1 93 ? -13.985 -1.124 6.231 1.00 76.56 93 GLY A C 1
ATOM 716 O O . GLY A 1 93 ? -14.486 -1.957 6.991 1.00 76.56 93 GLY A O 1
ATOM 717 N N . PHE A 1 94 ? -13.533 -1.452 5.025 1.00 77.31 94 PHE A N 1
ATOM 718 C CA . PHE A 1 94 ? -13.470 -2.833 4.555 1.00 77.31 94 PHE A CA 1
ATOM 719 C C . PHE A 1 94 ? -12.041 -3.359 4.685 1.00 77.31 94 PHE A C 1
ATOM 721 O O . PHE A 1 94 ? -11.107 -2.594 4.422 1.00 77.31 94 PHE A O 1
ATOM 728 N N . PRO A 1 95 ? -11.858 -4.640 5.050 1.00 78.38 95 PRO A N 1
ATOM 729 C CA . PRO A 1 95 ? -10.544 -5.257 4.989 1.00 78.38 95 PRO A CA 1
ATOM 730 C C . PRO A 1 95 ? -10.037 -5.224 3.545 1.00 78.38 95 PRO A C 1
ATOM 732 O O . PRO A 1 95 ? -10.804 -5.414 2.593 1.00 78.38 95 PRO A O 1
ATOM 735 N N . LEU A 1 96 ? -8.744 -4.953 3.391 1.00 85.50 96 LEU A N 1
ATOM 736 C CA . LEU A 1 96 ? -8.087 -4.972 2.091 1.00 85.50 96 LEU A CA 1
ATOM 737 C C . LEU A 1 96 ? -8.008 -6.414 1.582 1.00 85.50 96 LEU A C 1
ATOM 739 O O . LEU A 1 96 ? -7.728 -7.340 2.341 1.00 85.50 96 LEU A O 1
ATOM 743 N N . ASP A 1 97 ? -8.265 -6.599 0.291 1.00 86.44 97 ASP A N 1
ATOM 744 C CA . ASP A 1 97 ? -8.219 -7.916 -0.337 1.00 86.44 97 ASP A CA 1
ATOM 745 C C . ASP A 1 97 ? -6.764 -8.348 -0.555 1.00 86.44 97 ASP A C 1
ATOM 747 O O . ASP A 1 97 ? -6.052 -7.783 -1.391 1.00 86.44 97 ASP A O 1
ATOM 751 N N . GLY A 1 98 ? -6.334 -9.372 0.186 1.00 86.06 98 GLY A N 1
ATOM 752 C CA . GLY A 1 98 ? -4.983 -9.918 0.096 1.00 86.06 98 GLY A CA 1
ATOM 753 C C . GLY A 1 98 ? -4.614 -10.423 -1.301 1.00 86.06 98 GLY A C 1
ATOM 754 O O . GLY A 1 98 ? -3.451 -10.334 -1.680 1.00 86.06 98 GLY A O 1
ATOM 755 N N . GLN A 1 99 ? -5.576 -10.884 -2.112 1.00 89.62 99 GLN A N 1
ATOM 756 C CA . GLN A 1 99 ? -5.288 -11.302 -3.488 1.00 89.62 99 GLN A CA 1
ATOM 757 C C . GLN A 1 99 ? -4.924 -10.111 -4.375 1.00 89.62 99 GLN A C 1
ATOM 759 O O . GLN A 1 99 ? -4.029 -10.215 -5.214 1.00 89.62 99 GLN A O 1
ATOM 764 N N . HIS A 1 100 ? -5.588 -8.969 -4.186 1.00 90.38 100 HIS A N 1
ATOM 765 C CA . HIS A 1 100 ? -5.239 -7.754 -4.914 1.00 90.38 100 HIS A CA 1
ATOM 766 C C . HIS A 1 100 ? -3.904 -7.173 -4.446 1.00 90.38 100 HIS A C 1
ATOM 768 O O . HIS A 1 100 ? -3.140 -6.702 -5.283 1.00 90.38 100 HIS A O 1
ATOM 774 N N . VAL A 1 101 ? -3.596 -7.245 -3.145 1.00 91.56 101 VAL A N 1
ATOM 775 C CA . VAL A 1 101 ? -2.281 -6.835 -2.621 1.00 91.56 101 VAL A CA 1
ATOM 776 C C . VAL A 1 101 ? -1.173 -7.678 -3.254 1.00 91.56 101 VAL A C 1
ATOM 778 O O . VAL A 1 101 ? -0.270 -7.110 -3.858 1.00 91.56 101 VAL A O 1
ATOM 781 N N . LEU A 1 102 ? -1.303 -9.009 -3.243 1.00 89.25 102 LEU A N 1
ATOM 782 C CA . LEU A 1 102 ? -0.347 -9.923 -3.884 1.00 89.25 102 LEU A CA 1
ATOM 783 C C . LEU A 1 102 ? -0.180 -9.648 -5.387 1.00 89.25 102 LEU A C 1
ATOM 785 O O . LEU A 1 102 ? 0.927 -9.716 -5.917 1.00 89.25 102 LEU A O 1
ATOM 789 N N . ALA A 1 103 ? -1.267 -9.318 -6.093 1.00 88.88 103 ALA A N 1
ATOM 790 C CA . ALA A 1 103 ? -1.199 -8.969 -7.511 1.00 88.88 103 ALA A CA 1
ATOM 791 C C . ALA A 1 103 ? -0.378 -7.692 -7.765 1.00 88.88 103 ALA A C 1
ATOM 793 O O . ALA A 1 103 ? 0.313 -7.605 -8.778 1.00 88.88 103 ALA A O 1
ATOM 794 N N . VAL A 1 104 ? -0.446 -6.714 -6.855 1.00 90.31 104 VAL A N 1
ATOM 795 C CA . VAL A 1 104 ? 0.362 -5.488 -6.922 1.00 90.31 104 VAL A CA 1
ATOM 796 C C . VAL A 1 104 ? 1.802 -5.752 -6.498 1.00 90.31 104 VAL A C 1
ATOM 798 O O . VAL A 1 104 ? 2.710 -5.274 -7.167 1.00 90.31 104 VAL A O 1
ATOM 801 N N . GLU A 1 105 ? 2.037 -6.544 -5.452 1.00 89.81 105 GLU A N 1
ATOM 802 C CA . GLU A 1 105 ? 3.385 -6.970 -5.050 1.00 89.81 105 GLU A CA 1
ATOM 803 C C . GLU A 1 105 ? 4.113 -7.686 -6.191 1.00 89.81 105 GLU A C 1
ATOM 805 O O . GLU A 1 105 ? 5.293 -7.435 -6.420 1.00 89.81 105 GLU A O 1
ATOM 810 N N . GLY A 1 106 ? 3.393 -8.487 -6.981 1.00 87.69 106 GLY A N 1
ATOM 811 C CA . GLY A 1 106 ? 3.925 -9.154 -8.168 1.00 87.69 106 GLY A CA 1
ATOM 812 C C . GLY A 1 106 ? 4.390 -8.220 -9.294 1.00 87.69 106 GLY A C 1
ATOM 813 O O . GLY A 1 106 ? 4.993 -8.700 -10.250 1.00 87.69 106 GLY A O 1
ATOM 814 N N . LEU A 1 107 ? 4.131 -6.909 -9.220 1.00 86.44 107 LEU A N 1
ATOM 815 C CA . LEU A 1 107 ? 4.736 -5.920 -10.124 1.00 86.44 107 LEU A CA 1
ATOM 816 C C . LEU A 1 107 ? 6.212 -5.660 -9.796 1.00 86.44 107 LEU A C 1
ATOM 818 O O . LEU A 1 107 ? 6.963 -5.243 -10.676 1.00 86.44 107 LEU A O 1
ATOM 822 N N . TYR A 1 108 ? 6.615 -5.887 -8.547 1.00 85.44 108 TYR A N 1
ATOM 823 C CA . TYR A 1 108 ? 7.958 -5.639 -8.037 1.00 85.44 108 TYR A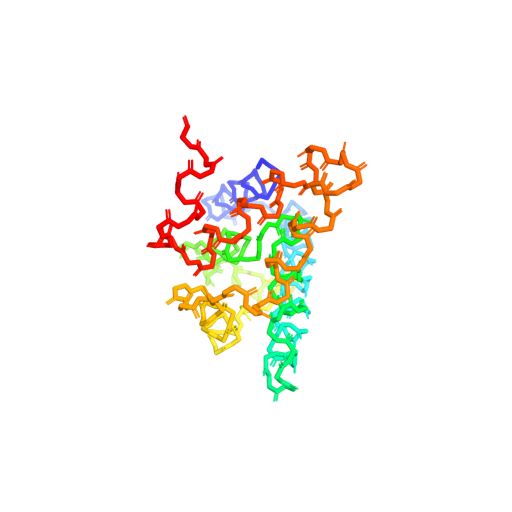 CA 1
ATOM 824 C C . TYR A 1 108 ? 8.791 -6.929 -8.067 1.00 85.44 108 TYR A C 1
ATOM 826 O O . TYR A 1 108 ? 8.261 -8.038 -8.049 1.00 85.44 108 TYR A O 1
ATOM 834 N N . GLY A 1 109 ? 10.117 -6.793 -8.126 1.00 74.94 109 GLY A N 1
ATOM 835 C CA . GLY A 1 109 ? 11.043 -7.927 -8.221 1.00 74.94 109 GLY A CA 1
ATOM 836 C C . GLY A 1 109 ? 11.049 -8.611 -9.591 1.00 74.94 109 GLY A C 1
ATOM 837 O O . GLY A 1 109 ? 11.455 -9.767 -9.698 1.00 74.94 109 GLY A O 1
ATOM 838 N N . ARG A 1 110 ? 10.583 -7.923 -10.639 1.00 74.88 110 ARG A N 1
ATOM 839 C CA . ARG A 1 110 ? 10.587 -8.440 -12.012 1.00 74.88 110 ARG A CA 1
ATOM 840 C C . ARG A 1 110 ? 11.790 -7.917 -12.770 1.00 74.88 110 ARG A C 1
ATOM 842 O O . ARG A 1 110 ? 12.060 -6.720 -12.748 1.00 74.88 110 ARG A O 1
ATOM 849 N N . GLU A 1 111 ? 12.450 -8.796 -13.516 1.00 74.62 111 GLU A N 1
ATOM 850 C CA . GLU A 1 111 ? 13.446 -8.370 -14.495 1.00 74.62 111 GLU A CA 1
ATOM 851 C C . GLU A 1 111 ? 12.768 -7.510 -15.568 1.00 74.62 111 GLU A C 1
ATOM 853 O O . GLU A 1 111 ? 11.858 -7.956 -16.273 1.00 74.62 111 GLU A O 1
ATOM 858 N N . ILE A 1 112 ? 13.216 -6.261 -15.692 1.00 75.75 112 ILE A N 1
ATOM 859 C CA . ILE A 1 112 ? 12.816 -5.359 -16.771 1.00 75.75 112 ILE A CA 1
ATOM 860 C C . ILE A 1 112 ? 14.030 -5.068 -17.644 1.00 75.75 112 ILE A C 1
ATOM 862 O O . ILE A 1 112 ? 15.075 -4.661 -17.157 1.00 75.75 112 ILE A O 1
ATOM 866 N N . GLY A 1 113 ? 13.896 -5.303 -18.949 1.00 73.38 113 GLY A N 1
ATOM 867 C CA . GLY A 1 113 ? 14.950 -5.023 -19.925 1.00 73.38 113 GLY A CA 1
ATOM 868 C C . GLY A 1 113 ? 14.807 -3.647 -20.578 1.00 73.38 113 GLY A C 1
ATOM 869 O O . GLY A 1 113 ? 13.805 -2.955 -20.408 1.00 73.38 113 GLY A O 1
ATOM 870 N N . GLU A 1 114 ? 15.768 -3.276 -21.426 1.00 73.06 114 GLU A N 1
ATOM 871 C CA . GLU A 1 114 ? 15.818 -1.970 -22.112 1.00 73.06 114 GLU A CA 1
ATOM 872 C C . GLU A 1 114 ? 14.586 -1.643 -22.978 1.00 73.06 114 GLU A C 1
ATOM 874 O O . GLU A 1 114 ? 14.309 -0.474 -23.268 1.00 73.06 114 GLU A O 1
ATOM 879 N N . SER A 1 115 ? 13.844 -2.665 -23.417 1.00 77.81 115 SER A N 1
ATOM 880 C CA . SER A 1 115 ? 12.604 -2.531 -24.191 1.00 77.81 115 SER A CA 1
ATOM 881 C C . SER A 1 115 ? 11.394 -2.135 -23.338 1.00 77.81 115 SER A C 1
ATOM 883 O O . SER A 1 115 ? 10.360 -1.750 -23.895 1.00 77.81 115 SER A O 1
ATOM 885 N N . HIS A 1 116 ? 11.518 -2.197 -22.009 1.00 80.94 116 HIS A N 1
ATOM 886 C CA . HIS A 1 116 ? 10.450 -1.875 -21.075 1.00 80.94 116 HIS A CA 1
ATOM 887 C C . HIS A 1 116 ? 10.032 -0.395 -21.195 1.00 80.94 116 HIS A C 1
ATOM 889 O O . HIS A 1 116 ? 10.898 0.476 -21.345 1.00 80.94 116 HIS A O 1
ATOM 895 N N . PRO A 1 117 ? 8.725 -0.066 -21.099 1.00 84.31 117 PRO A N 1
ATOM 896 C CA . PRO A 1 117 ? 8.233 1.310 -21.202 1.00 84.31 117 PRO A CA 1
ATOM 897 C C . PRO A 1 117 ? 8.956 2.315 -20.293 1.00 84.31 117 PRO A C 1
ATOM 899 O O . PRO A 1 117 ? 9.254 3.416 -20.737 1.00 84.31 117 PRO A O 1
ATOM 902 N N . LEU A 1 118 ? 9.358 1.917 -19.081 1.00 84.06 118 LEU A N 1
ATOM 903 C CA . LEU A 1 118 ? 10.111 2.801 -18.178 1.00 84.06 118 LEU A CA 1
ATOM 904 C C . LEU A 1 118 ? 11.476 3.230 -18.730 1.00 84.06 118 LEU A C 1
ATOM 906 O O . LEU A 1 118 ? 11.859 4.385 -18.573 1.00 84.06 118 LEU A O 1
ATOM 910 N N . TYR A 1 119 ? 12.202 2.344 -19.418 1.00 86.75 119 TYR A N 1
ATOM 911 C CA . TYR A 1 119 ? 13.465 2.724 -20.058 1.00 86.75 119 TYR A CA 1
ATOM 912 C C . TYR A 1 119 ? 13.244 3.665 -21.238 1.00 86.75 119 TYR A C 1
ATOM 914 O O . TYR A 1 119 ? 14.104 4.496 -21.529 1.00 86.75 119 TYR A O 1
ATOM 922 N N . ARG A 1 120 ? 12.102 3.555 -21.927 1.00 87.25 120 ARG A N 1
ATOM 923 C CA . ARG A 1 120 ? 11.708 4.520 -22.958 1.00 87.25 120 ARG A CA 1
ATOM 924 C C . ARG A 1 120 ? 11.432 5.888 -22.336 1.00 87.25 120 ARG A C 1
ATOM 926 O O . ARG A 1 120 ? 12.010 6.864 -22.799 1.00 87.25 120 ARG A O 1
ATOM 933 N N . ASP A 1 121 ? 10.641 5.936 -21.265 1.00 87.25 121 ASP A N 1
ATOM 934 C CA . ASP A 1 121 ? 10.317 7.175 -20.550 1.00 87.25 121 ASP A CA 1
ATOM 935 C C . ASP A 1 121 ? 11.569 7.857 -19.983 1.00 87.25 121 ASP A C 1
ATOM 937 O O . ASP A 1 121 ? 11.717 9.074 -20.094 1.00 87.25 121 ASP A O 1
ATOM 941 N N . TYR A 1 122 ? 12.502 7.074 -19.433 1.00 88.44 122 TYR A N 1
ATOM 942 C CA . TYR A 1 122 ? 13.793 7.565 -18.954 1.00 88.44 122 TYR A CA 1
ATOM 943 C C . TYR A 1 122 ? 14.613 8.185 -20.095 1.00 88.44 122 TYR A C 1
ATOM 945 O O . TYR A 1 122 ? 15.039 9.336 -20.004 1.00 88.44 122 TYR A O 1
ATOM 953 N N . ARG A 1 123 ? 14.772 7.464 -21.215 1.00 90.19 123 ARG A N 1
ATOM 954 C CA . ARG A 1 123 ? 15.507 7.955 -22.395 1.00 90.19 123 ARG A CA 1
ATOM 955 C C . ARG A 1 123 ? 14.876 9.215 -22.992 1.00 90.19 123 ARG A C 1
ATOM 957 O O . ARG A 1 123 ? 15.597 10.110 -23.439 1.00 90.19 123 ARG A O 1
ATOM 964 N N . ASP A 1 124 ? 13.549 9.302 -22.994 1.00 92.19 124 ASP A N 1
ATOM 965 C CA . ASP A 1 124 ? 12.824 10.478 -23.473 1.00 92.19 124 ASP A CA 1
ATOM 966 C C . ASP A 1 124 ? 13.008 11.684 -22.538 1.00 92.19 124 ASP A C 1
ATOM 968 O O . ASP A 1 124 ? 13.244 12.792 -23.026 1.00 92.19 124 ASP A O 1
ATOM 972 N N . ALA A 1 125 ? 12.985 11.482 -21.215 1.00 91.75 125 ALA A N 1
ATOM 973 C CA . ALA A 1 125 ? 13.257 12.530 -20.229 1.00 91.75 125 ALA A CA 1
ATOM 974 C C . ALA A 1 125 ? 14.693 13.072 -20.346 1.00 91.75 125 ALA A C 1
ATOM 976 O O . ALA A 1 125 ? 14.888 14.287 -20.414 1.00 91.75 125 ALA A O 1
ATOM 977 N N . ILE A 1 126 ? 15.689 12.187 -20.484 1.00 92.56 126 ILE A N 1
ATOM 978 C CA . ILE A 1 126 ? 17.091 12.572 -20.721 1.00 92.56 126 ILE A CA 1
ATOM 979 C C . ILE A 1 126 ? 17.222 13.399 -22.007 1.00 92.56 126 ILE A C 1
ATOM 981 O O . ILE A 1 126 ? 17.826 14.472 -22.002 1.00 92.56 126 ILE A O 1
ATOM 985 N N . ARG A 1 127 ? 16.598 12.961 -23.112 1.00 94.62 127 ARG A N 1
ATOM 986 C CA . ARG A 1 127 ? 16.625 13.691 -24.393 1.00 94.62 127 ARG A CA 1
ATOM 987 C C . ARG A 1 127 ? 16.034 15.097 -24.278 1.00 94.62 127 ARG A C 1
ATOM 989 O O . ARG A 1 127 ? 16.520 16.019 -24.930 1.00 94.62 127 ARG A O 1
ATOM 996 N N . ARG A 1 128 ? 14.984 15.255 -23.471 1.00 95.06 128 ARG A N 1
ATOM 997 C CA . ARG A 1 128 ? 14.311 16.538 -23.220 1.00 95.06 128 ARG A CA 1
ATOM 998 C C . ARG A 1 128 ? 14.998 17.394 -22.156 1.00 95.06 128 ARG A C 1
ATOM 1000 O O . ARG A 1 128 ? 14.561 18.520 -21.946 1.00 95.06 128 ARG A O 1
ATOM 1007 N N . ARG A 1 129 ? 16.081 16.901 -21.540 1.00 92.50 129 ARG A N 1
ATOM 1008 C CA . ARG A 1 129 ? 16.773 17.538 -20.405 1.00 92.50 129 ARG A CA 1
ATOM 1009 C C . ARG A 1 129 ? 15.847 17.754 -19.198 1.00 92.50 129 ARG A C 1
ATOM 1011 O O . ARG A 1 129 ? 15.993 18.718 -18.458 1.00 92.50 129 ARG A O 1
ATOM 1018 N N . GLU A 1 130 ? 14.882 16.853 -19.009 1.00 93.31 130 GLU A N 1
ATOM 1019 C CA . GLU A 1 130 ? 13.967 16.834 -17.863 1.00 93.31 130 GLU A CA 1
ATOM 1020 C C . GLU A 1 130 ? 14.606 16.017 -16.723 1.00 93.31 130 GLU A C 1
ATOM 1022 O O . GLU A 1 130 ? 14.207 14.882 -16.462 1.00 93.31 130 GLU A O 1
ATOM 1027 N N . GLU A 1 131 ? 15.639 16.564 -16.074 1.00 89.75 131 GLU A N 1
ATOM 1028 C CA . GLU A 1 131 ? 16.482 15.841 -15.100 1.00 89.75 131 GLU A CA 1
ATOM 1029 C C . GLU A 1 131 ? 15.689 15.277 -13.909 1.00 89.75 131 GLU A C 1
ATOM 1031 O O . GLU A 1 131 ? 15.814 14.093 -13.592 1.00 89.75 131 GLU A O 1
ATOM 1036 N N . ASP A 1 132 ? 14.793 16.071 -13.313 1.00 86.62 132 ASP A N 1
ATOM 1037 C CA . ASP A 1 132 ? 13.942 15.627 -12.197 1.00 86.62 132 ASP A CA 1
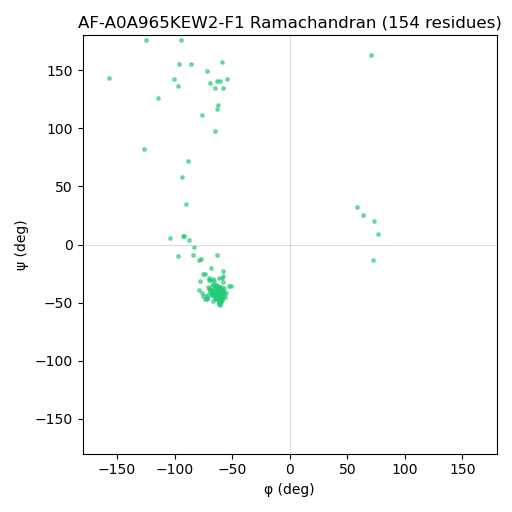ATOM 1038 C C . ASP A 1 132 ? 13.055 14.438 -12.587 1.00 86.62 132 ASP A C 1
ATOM 1040 O O . ASP A 1 132 ? 12.864 13.485 -11.824 1.00 86.62 132 ASP A O 1
ATOM 1044 N N . ARG A 1 133 ? 12.530 14.469 -13.816 1.00 86.31 133 ARG A N 1
ATOM 1045 C CA . ARG A 1 133 ? 11.707 13.389 -14.354 1.00 86.31 133 ARG A CA 1
ATOM 1046 C C . ARG A 1 133 ? 12.549 12.153 -14.636 1.00 86.31 133 ARG A C 1
ATOM 1048 O O . ARG A 1 133 ? 12.122 11.054 -14.295 1.00 86.31 133 ARG A O 1
ATOM 1055 N N . ALA A 1 134 ? 13.730 12.317 -15.226 1.00 87.56 134 ALA A N 1
ATOM 1056 C CA . ALA A 1 134 ? 14.646 11.212 -15.478 1.00 87.56 134 ALA A CA 1
ATOM 1057 C C . ALA A 1 134 ? 15.023 10.507 -14.167 1.00 87.56 134 ALA A C 1
ATOM 1059 O O . ALA A 1 134 ? 14.910 9.286 -14.083 1.00 87.56 134 ALA A O 1
ATOM 1060 N N . LEU A 1 135 ? 15.355 11.264 -13.115 1.00 87.25 135 LEU A N 1
ATOM 1061 C CA . LEU A 1 135 ? 15.643 10.713 -11.792 1.00 87.25 135 LEU A CA 1
ATOM 1062 C C . LEU A 1 135 ? 14.428 9.999 -11.180 1.00 87.25 135 LEU A C 1
ATOM 1064 O O . LEU A 1 135 ? 14.571 8.925 -10.595 1.00 87.25 135 LEU A O 1
ATOM 1068 N N . SER A 1 136 ? 13.227 10.566 -11.315 1.00 85.62 136 SER A N 1
ATOM 1069 C CA . SER A 1 136 ? 11.982 9.944 -10.842 1.00 85.62 136 SER A CA 1
ATOM 1070 C C . SER A 1 136 ? 11.706 8.597 -11.529 1.00 85.62 136 SER A C 1
ATOM 1072 O O . SER A 1 136 ? 11.412 7.598 -10.863 1.00 85.62 136 SER A O 1
ATOM 1074 N N . VAL A 1 137 ? 11.877 8.533 -12.853 1.00 85.38 137 VAL A N 1
ATOM 1075 C CA . VAL A 1 137 ? 11.716 7.294 -13.628 1.00 85.38 137 VAL A CA 1
ATOM 1076 C C . VAL A 1 137 ? 12.820 6.289 -13.292 1.00 85.38 137 VAL A C 1
ATOM 1078 O O . VAL A 1 137 ? 12.537 5.107 -13.125 1.00 85.38 137 VAL A O 1
ATOM 1081 N N . LEU A 1 138 ? 14.063 6.736 -13.112 1.00 85.94 138 LEU A N 1
ATOM 1082 C CA . LEU A 1 138 ? 15.177 5.866 -12.735 1.00 85.94 138 LEU A CA 1
ATOM 1083 C C . LEU A 1 138 ? 14.965 5.228 -11.352 1.00 85.94 138 LEU A C 1
ATOM 1085 O O . LEU A 1 138 ? 15.146 4.024 -11.184 1.00 85.94 138 LEU A O 1
ATOM 1089 N N . ARG A 1 139 ? 14.478 6.001 -10.372 1.00 85.38 139 ARG A N 1
ATOM 1090 C CA . ARG A 1 139 ? 14.068 5.469 -9.059 1.00 85.38 139 ARG A CA 1
ATOM 1091 C C . ARG A 1 139 ? 12.938 4.446 -9.180 1.00 85.38 139 ARG A C 1
ATOM 1093 O O . ARG A 1 139 ? 12.937 3.459 -8.451 1.00 85.38 139 ARG A O 1
ATOM 1100 N N . SER A 1 140 ? 12.006 4.666 -10.105 1.00 83.81 140 SER A N 1
ATOM 1101 C CA . SER A 1 140 ? 10.922 3.723 -10.400 1.00 83.81 140 SER A CA 1
ATOM 1102 C C . SER A 1 140 ? 11.452 2.399 -10.966 1.00 83.81 140 SER A C 1
ATOM 1104 O O . SER A 1 140 ? 11.026 1.335 -10.526 1.00 83.81 140 SER A O 1
ATOM 1106 N N . ILE A 1 141 ? 12.427 2.454 -11.882 1.00 84.81 141 ILE A N 1
ATOM 1107 C CA . ILE A 1 141 ? 13.103 1.270 -12.442 1.00 84.81 141 ILE A CA 1
ATOM 1108 C C . ILE A 1 141 ? 13.757 0.448 -11.329 1.00 84.81 141 ILE A C 1
ATOM 1110 O O . ILE A 1 141 ? 13.523 -0.754 -11.251 1.00 84.81 141 ILE A O 1
ATOM 1114 N N . VAL A 1 142 ? 14.494 1.093 -10.420 1.00 85.50 142 VAL A N 1
ATOM 1115 C CA . VAL A 1 142 ? 15.138 0.405 -9.287 1.00 85.50 142 VAL A CA 1
ATOM 1116 C C . VAL A 1 142 ? 14.127 -0.177 -8.300 1.00 85.50 142 VAL A C 1
ATOM 1118 O O . VAL A 1 142 ? 14.389 -1.213 -7.703 1.00 85.50 142 VAL A O 1
ATOM 1121 N N . ARG A 1 143 ? 12.951 0.433 -8.121 1.00 83.31 143 ARG A N 1
ATOM 1122 C CA . ARG A 1 143 ? 11.893 -0.172 -7.293 1.00 83.31 143 ARG A CA 1
ATOM 1123 C C . ARG A 1 143 ? 11.338 -1.456 -7.912 1.00 83.31 143 ARG A C 1
ATOM 1125 O O . ARG A 1 143 ? 11.113 -2.415 -7.181 1.00 83.31 143 ARG A O 1
ATOM 1132 N N . ILE A 1 144 ? 11.138 -1.494 -9.232 1.00 84.25 144 ILE A N 1
ATOM 1133 C CA . ILE A 1 144 ? 10.654 -2.698 -9.931 1.00 84.25 144 ILE A CA 1
ATOM 1134 C C . ILE A 1 144 ? 11.725 -3.779 -9.987 1.00 84.25 144 ILE A C 1
ATOM 1136 O O . ILE A 1 144 ? 11.436 -4.937 -9.698 1.00 84.25 144 ILE A O 1
ATOM 1140 N N . ASN A 1 145 ? 12.944 -3.399 -10.354 1.00 83.00 145 ASN A N 1
ATOM 1141 C CA . ASN A 1 145 ? 14.077 -4.295 -10.506 1.00 83.00 145 ASN A CA 1
ATOM 1142 C C . ASN A 1 145 ? 15.252 -3.781 -9.668 1.00 83.00 145 ASN A C 1
ATOM 1144 O O . ASN A 1 145 ? 16.144 -3.108 -10.194 1.00 83.00 145 ASN A O 1
ATOM 1148 N N . PRO A 1 146 ? 15.265 -4.075 -8.354 1.00 80.50 146 PRO A N 1
ATOM 1149 C CA . PRO A 1 146 ? 16.327 -3.617 -7.465 1.00 80.50 146 PRO A CA 1
ATOM 1150 C C . PRO A 1 146 ? 17.716 -4.074 -7.889 1.00 80.50 146 PRO A C 1
ATOM 1152 O O . PRO A 1 146 ? 18.686 -3.389 -7.565 1.00 80.50 146 PRO A O 1
ATOM 1155 N N . ASP A 1 147 ? 17.815 -5.207 -8.587 1.00 80.12 147 ASP A N 1
ATOM 1156 C CA . ASP A 1 147 ? 19.060 -5.819 -9.053 1.00 80.12 147 ASP A CA 1
ATOM 1157 C C . ASP A 1 147 ? 19.479 -5.384 -10.461 1.00 80.12 147 ASP A C 1
ATOM 1159 O O . ASP A 1 147 ? 20.475 -5.886 -10.981 1.00 80.12 147 ASP A O 1
ATOM 1163 N N . ASP A 1 148 ? 18.787 -4.408 -11.058 1.00 79.50 148 ASP A N 1
ATOM 1164 C CA . ASP A 1 148 ? 19.143 -3.898 -12.376 1.00 79.50 148 ASP A CA 1
ATOM 1165 C C . ASP A 1 148 ? 20.542 -3.240 -12.379 1.00 79.50 148 ASP A C 1
ATOM 1167 O O . ASP A 1 148 ? 20.756 -2.218 -11.710 1.00 79.50 148 ASP A O 1
ATOM 1171 N N . PRO A 1 149 ? 21.516 -3.785 -13.133 1.00 75.88 149 PRO A N 1
ATOM 1172 C CA . PRO A 1 149 ? 22.881 -3.270 -13.124 1.00 75.88 149 PRO A CA 1
ATOM 1173 C C . PRO A 1 149 ? 22.997 -1.895 -13.793 1.00 75.88 149 PRO A C 1
ATOM 1175 O O . PRO A 1 149 ? 23.834 -1.089 -13.386 1.00 75.88 149 PRO A O 1
ATOM 1178 N N . ASN A 1 150 ? 22.154 -1.602 -14.787 1.00 76.62 150 ASN A N 1
ATOM 1179 C CA . ASN A 1 150 ? 22.180 -0.343 -15.524 1.00 76.62 150 ASN A CA 1
ATOM 1180 C C . ASN A 1 150 ? 21.614 0.793 -14.657 1.00 76.62 150 ASN A C 1
ATOM 1182 O O . ASN A 1 150 ? 22.238 1.835 -14.483 1.00 76.62 150 ASN A O 1
ATOM 1186 N N . ALA A 1 151 ? 20.473 0.553 -14.011 1.00 77.62 151 ALA A N 1
ATOM 1187 C CA . ALA A 1 151 ? 19.835 1.533 -13.146 1.00 77.62 151 ALA A CA 1
ATOM 1188 C C . ALA A 1 151 ? 20.658 1.834 -11.882 1.00 77.62 151 ALA A C 1
ATOM 1190 O O . ALA A 1 151 ? 20.690 2.978 -11.432 1.00 77.62 151 ALA A O 1
ATOM 1191 N N . ARG A 1 152 ? 21.366 0.834 -11.333 1.00 76.75 152 ARG A N 1
ATOM 1192 C CA . ARG A 1 152 ? 22.325 1.044 -10.233 1.00 76.75 152 ARG A CA 1
ATOM 1193 C C . ARG A 1 152 ? 23.512 1.910 -10.652 1.00 76.75 152 ARG A C 1
ATOM 1195 O O . ARG A 1 152 ? 23.924 2.756 -9.867 1.00 76.75 152 ARG A O 1
ATOM 1202 N N . SER A 1 153 ? 24.044 1.713 -11.860 1.00 75.56 153 SER A N 1
ATOM 1203 C CA . SER A 1 153 ? 25.172 2.506 -12.367 1.00 75.56 153 SER A CA 1
ATOM 1204 C C . SER A 1 153 ? 24.810 3.978 -12.567 1.00 75.56 153 SER A C 1
ATOM 1206 O O . SER A 1 153 ? 25.640 4.839 -12.314 1.00 75.56 153 SER A O 1
ATOM 1208 N N . GLU A 1 154 ? 23.586 4.270 -13.006 1.00 78.25 154 GLU A N 1
ATOM 1209 C CA . GLU A 1 154 ? 23.111 5.640 -13.258 1.00 78.25 154 GLU A CA 1
ATOM 1210 C C . GLU A 1 154 ? 22.715 6.402 -11.973 1.00 78.25 154 GLU A C 1
ATOM 1212 O O . GLU A 1 154 ? 22.505 7.613 -12.009 1.00 78.25 154 GLU A O 1
ATOM 1217 N N . LEU A 1 155 ? 22.580 5.710 -10.832 1.00 74.62 155 LEU A N 1
ATOM 1218 C CA . LEU A 1 155 ? 22.298 6.315 -9.518 1.00 74.62 155 LEU A CA 1
ATOM 1219 C C . LEU A 1 155 ? 23.548 6.547 -8.650 1.00 74.62 155 LEU A C 1
ATOM 1221 O O . LEU A 1 155 ? 23.412 7.153 -7.583 1.00 74.62 155 LEU A O 1
ATOM 1225 N N . ALA A 1 156 ? 24.708 6.020 -9.054 1.00 63.41 156 ALA A N 1
ATOM 1226 C CA . ALA A 1 156 ? 25.977 6.109 -8.326 1.00 63.41 156 ALA A CA 1
ATOM 1227 C C . ALA A 1 156 ? 26.695 7.444 -8.576 1.00 63.41 156 ALA A C 1
ATOM 1229 O O . ALA A 1 156 ? 27.273 7.973 -7.598 1.00 63.41 156 ALA A O 1
#

Radius of gyration: 19.21 Å; Cα contacts (8 Å, |Δi|>4): 162; chains: 1; bounding box: 49×29×51 Å

Mean predicted aligned error: 6.67 Å

Foldseek 3Di:
DVLLVLLVVLVVCLVVVDDDPVLQVSLVVLQVLLVVLQVLLVVLLVCVVVVNLVVSLVSQVPPPHNLVSLPSSPDPCLVVQLVVCVVVVHNSHDRHDPVSSVSSVVQAQDDDDCPDVLVVQLVVCVVVVVVVSNVVSLVSVCRRHVPDPVSVVVVD

pLDDT: mean 87.38, std 7.31, range [59.72, 95.62]

Solvent-accessible surface area (backbone atoms only — not comparable to full-atom values): 8665 Å² total; per-residue (Å²): 113,71,66,58,51,51,51,52,50,52,54,51,52,68,72,61,77,68,70,70,68,63,53,42,53,52,25,47,58,50,20,53,52,36,49,53,53,43,55,50,32,54,51,28,40,52,27,46,77,70,69,38,47,69,62,19,47,54,62,38,61,40,89,74,39,42,69,62,52,48,54,62,67,64,37,94,60,39,68,60,50,33,48,56,18,56,78,68,75,36,53,46,44,63,83,75,58,66,69,36,51,51,53,54,54,65,61,39,76,38,93,75,58,80,85,36,68,61,49,50,52,25,54,52,23,56,75,69,66,35,59,73,56,22,51,54,39,44,55,48,49,35,62,26,21,71,81,40,68,67,55,54,64,78,73,108